Protein AF-A0A9X8QP12-F1 (afdb_monomer)

pLDDT: mean 82.07, std 16.07, range [39.66, 98.25]

Organism: NCBI:txid156453

Sequence (135 aa):
MPPSGLVLEVIDTDGPEARAALLEWLRSRHLPRLLAGSPSALVTVFRPTPLPGDRMPYVKQVEGVDTRLTLLWFLEADPRRAWMGVPPVRAKPRTGEHFTDLAAEVAAAGLGRVELVAPFIPTIPGTDRYLAELR

Structure (mmCIF, N/CA/C/O backbone):
data_AF-A0A9X8QP12-F1
#
_entry.id   AF-A0A9X8QP12-F1
#
loop_
_atom_site.group_PDB
_atom_site.id
_atom_site.type_symbol
_atom_site.label_atom_id
_atom_site.label_alt_id
_atom_site.label_comp_id
_atom_site.label_asym_id
_atom_site.label_entity_id
_atom_site.label_seq_id
_atom_site.pdbx_PDB_ins_code
_atom_site.Cartn_x
_atom_site.Cartn_y
_atom_site.Cartn_z
_atom_site.occupancy
_atom_site.B_iso_or_equiv
_atom_site.auth_seq_id
_atom_site.auth_comp_id
_atom_site.auth_asym_id
_atom_site.auth_atom_id
_atom_site.pdbx_PDB_model_num
ATOM 1 N N . MET A 1 1 ? 18.925 -8.19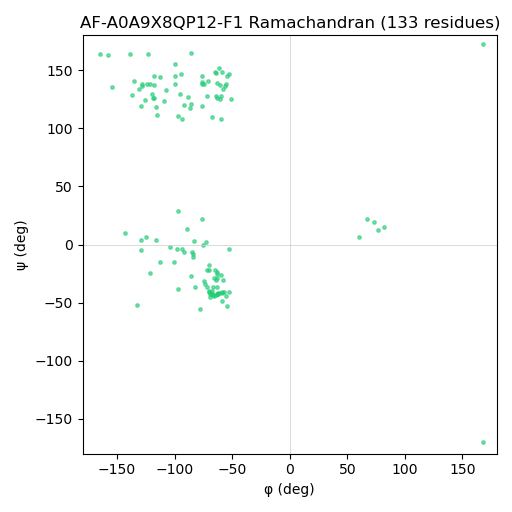1 -8.688 1.00 56.91 1 MET A N 1
ATOM 2 C CA . MET A 1 1 ? 18.637 -7.195 -9.745 1.00 56.91 1 MET A CA 1
ATOM 3 C C . MET A 1 1 ? 17.700 -6.149 -9.156 1.00 56.91 1 MET A C 1
ATOM 5 O O . MET A 1 1 ? 16.920 -6.532 -8.290 1.00 56.91 1 MET A O 1
ATOM 9 N N . PRO A 1 2 ? 17.789 -4.864 -9.539 1.00 69.56 2 PRO A N 1
ATOM 10 C CA . PRO A 1 2 ? 16.810 -3.869 -9.106 1.00 69.56 2 PRO A CA 1
ATOM 11 C C . PRO A 1 2 ? 15.399 -4.237 -9.612 1.00 69.56 2 PRO A C 1
ATOM 13 O O . PRO A 1 2 ? 15.296 -4.892 -10.654 1.00 69.56 2 PRO A O 1
ATOM 16 N N . PRO A 1 3 ? 14.328 -3.835 -8.906 1.00 73.19 3 PRO A N 1
ATOM 17 C CA . PRO A 1 3 ? 12.954 -4.002 -9.378 1.00 73.19 3 PRO A CA 1
ATOM 18 C C . PRO A 1 3 ? 12.762 -3.363 -10.759 1.00 73.19 3 PRO A C 1
ATOM 20 O O . PRO A 1 3 ? 13.255 -2.263 -11.011 1.00 73.19 3 PRO A O 1
ATOM 23 N N . SER A 1 4 ? 12.034 -4.042 -11.646 1.00 84.25 4 SER A N 1
ATOM 24 C CA . SER A 1 4 ? 11.743 -3.562 -13.008 1.00 84.25 4 SER A CA 1
ATOM 25 C C . SER A 1 4 ? 10.544 -2.608 -13.061 1.00 84.25 4 SER A C 1
ATOM 27 O O . SER A 1 4 ? 10.280 -2.001 -14.099 1.00 84.25 4 SER A O 1
ATOM 29 N N . GLY A 1 5 ? 9.823 -2.462 -11.948 1.00 88.38 5 GLY A N 1
ATOM 30 C CA . GLY A 1 5 ? 8.649 -1.611 -11.828 1.00 88.38 5 GLY A CA 1
ATOM 31 C C . GLY A 1 5 ? 8.252 -1.361 -10.380 1.00 88.38 5 GLY A C 1
ATOM 32 O O . GLY A 1 5 ? 8.677 -2.080 -9.472 1.00 88.38 5 GLY A O 1
ATOM 33 N N . LEU A 1 6 ? 7.410 -0.350 -10.181 1.00 91.25 6 LEU A N 1
ATOM 34 C CA . LEU A 1 6 ? 6.784 -0.042 -8.901 1.00 91.25 6 LEU A CA 1
ATOM 35 C C . LEU A 1 6 ? 5.298 0.262 -9.126 1.00 91.25 6 LEU A C 1
ATOM 37 O O . LEU A 1 6 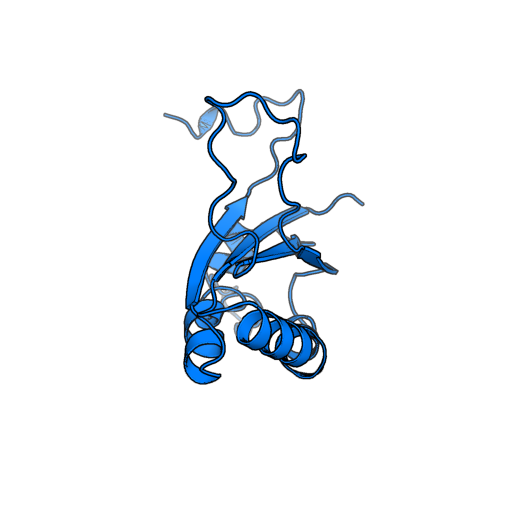? 4.949 0.938 -10.092 1.00 91.25 6 LEU A O 1
ATOM 41 N N . VAL A 1 7 ? 4.434 -0.197 -8.225 1.00 92.25 7 VAL A N 1
ATOM 42 C CA . VAL A 1 7 ? 3.055 0.294 -8.100 1.00 92.25 7 VAL A CA 1
ATOM 43 C C . VAL A 1 7 ? 2.868 0.873 -6.704 1.00 92.25 7 VAL A C 1
ATOM 45 O O . VAL A 1 7 ? 3.220 0.242 -5.708 1.00 92.25 7 VAL A O 1
ATOM 48 N N . LEU A 1 8 ? 2.342 2.094 -6.648 1.00 94.50 8 LEU A N 1
ATOM 49 C CA . LEU A 1 8 ? 1.936 2.768 -5.423 1.00 94.50 8 LEU A CA 1
ATOM 50 C C . LEU A 1 8 ? 0.445 2.537 -5.215 1.00 94.50 8 LEU A C 1
ATOM 52 O O . LEU A 1 8 ? -0.346 2.823 -6.110 1.00 94.50 8 LEU A O 1
ATOM 56 N N . GLU A 1 9 ? 0.069 2.095 -4.025 1.00 95.69 9 GLU A N 1
ATOM 57 C CA . GLU A 1 9 ? -1.318 2.029 -3.583 1.00 95.69 9 GLU A CA 1
ATOM 58 C C . GLU A 1 9 ? -1.480 2.812 -2.277 1.00 95.69 9 GLU A C 1
ATOM 60 O O . GLU A 1 9 ? -0.634 2.752 -1.382 1.00 95.69 9 GLU A O 1
ATOM 65 N N . VAL A 1 10 ? -2.564 3.575 -2.170 1.00 96.75 10 VAL A N 1
ATOM 66 C CA . VAL A 1 10 ? -2.921 4.328 -0.967 1.00 96.75 10 VAL A CA 1
ATOM 67 C C . VAL A 1 10 ? -4.333 3.944 -0.569 1.00 96.75 10 VAL A C 1
ATOM 69 O O . VAL A 1 10 ? -5.258 4.090 -1.366 1.00 96.75 10 VAL A O 1
ATOM 72 N N . ILE A 1 11 ? -4.490 3.483 0.669 1.00 97.62 11 ILE A N 1
ATOM 73 C CA . ILE A 1 11 ? -5.781 3.116 1.248 1.00 97.62 11 ILE A CA 1
ATOM 74 C C . ILE A 1 11 ? -6.047 4.028 2.440 1.00 97.62 11 ILE A C 1
ATOM 76 O O . ILE A 1 11 ? -5.203 4.126 3.333 1.00 97.62 11 ILE A O 1
ATOM 80 N N . ASP A 1 12 ? -7.200 4.686 2.450 1.00 97.19 12 ASP A N 1
ATOM 81 C CA . ASP A 1 12 ? -7.707 5.461 3.580 1.00 97.19 12 ASP A CA 1
ATOM 82 C C . ASP A 1 12 ? -8.749 4.657 4.363 1.00 97.19 12 ASP A C 1
ATOM 84 O O . ASP A 1 12 ? -9.383 3.737 3.838 1.00 97.19 12 ASP A O 1
ATOM 88 N N . THR A 1 13 ? -8.918 4.992 5.635 1.00 97.31 13 THR A N 1
ATOM 89 C CA . THR A 1 13 ? -9.860 4.320 6.539 1.00 97.31 13 THR A CA 1
ATOM 90 C C . THR A 1 13 ? -10.576 5.340 7.415 1.00 97.31 13 THR A C 1
ATOM 92 O O . THR A 1 13 ? -10.118 6.468 7.564 1.00 97.31 13 THR A O 1
ATOM 95 N N . ASP A 1 14 ? -11.681 4.949 8.047 1.00 93.94 14 ASP A N 1
ATOM 96 C CA . ASP A 1 14 ? -12.476 5.872 8.872 1.00 93.94 14 ASP A CA 1
ATOM 97 C C . ASP A 1 14 ? -11.840 6.190 10.242 1.00 93.94 14 ASP A C 1
ATOM 99 O O . ASP A 1 14 ? -12.405 6.945 11.034 1.00 93.94 14 ASP A O 1
ATOM 103 N N . GLY A 1 15 ? -10.669 5.622 10.555 1.00 94.44 15 GLY A N 1
ATOM 104 C CA . GLY A 1 15 ? -9.997 5.845 11.833 1.00 94.44 15 GLY A CA 1
ATOM 105 C C . GLY A 1 15 ? -8.827 4.895 12.111 1.00 94.44 15 GLY A C 1
ATOM 106 O O . GLY A 1 15 ? -8.610 3.922 11.381 1.00 94.44 15 GLY A O 1
ATOM 107 N N . PRO A 1 16 ? -8.066 5.137 13.193 1.00 94.12 16 PRO A N 1
ATOM 108 C CA . PRO A 1 16 ? -6.881 4.351 13.528 1.00 94.12 16 PRO A CA 1
ATOM 109 C C . PRO A 1 16 ? -7.181 2.882 13.858 1.00 94.12 16 PRO A C 1
ATOM 111 O O . PRO A 1 16 ? -6.338 2.023 13.576 1.00 94.12 16 PRO A O 1
ATOM 114 N N . GLU A 1 17 ? -8.358 2.573 14.408 1.00 95.62 17 GLU A N 1
ATOM 115 C CA . GLU A 1 17 ? -8.823 1.207 14.672 1.00 95.62 17 GLU A CA 1
ATOM 116 C C . GLU A 1 17 ? -9.124 0.464 13.366 1.00 95.62 17 GLU A C 1
ATOM 118 O O . GLU A 1 17 ? -8.670 -0.667 13.176 1.00 95.62 17 GLU A O 1
ATOM 123 N N . ALA A 1 18 ? -9.825 1.118 12.432 1.00 96.12 18 ALA A N 1
ATOM 124 C CA . ALA A 1 18 ? -10.110 0.570 11.108 1.00 96.12 18 ALA A CA 1
ATOM 125 C C . ALA A 1 18 ? -8.813 0.329 10.320 1.00 96.12 18 ALA A C 1
ATOM 127 O O . ALA A 1 18 ? -8.620 -0.750 9.765 1.00 96.12 18 ALA A O 1
ATOM 128 N N . ARG A 1 19 ? -7.859 1.269 10.372 1.00 96.56 19 ARG A N 1
ATOM 129 C CA . ARG A 1 19 ? -6.511 1.103 9.807 1.00 96.56 19 ARG A CA 1
ATOM 130 C C . ARG A 1 19 ? -5.775 -0.108 10.388 1.00 96.56 19 ARG A C 1
ATOM 132 O O . ARG A 1 19 ? -5.080 -0.813 9.657 1.00 96.56 19 ARG A O 1
ATOM 139 N N . ALA A 1 20 ? -5.888 -0.352 11.695 1.00 96.75 20 ALA A N 1
ATOM 140 C CA . ALA A 1 20 ? -5.266 -1.513 12.333 1.00 96.75 20 ALA A CA 1
ATOM 141 C C . ALA A 1 20 ? -5.909 -2.830 11.866 1.00 96.75 20 ALA A C 1
ATOM 143 O O . ALA A 1 20 ? -5.191 -3.777 11.540 1.00 96.75 20 ALA A O 1
ATOM 144 N N . ALA A 1 21 ? -7.241 -2.871 11.762 1.00 97.56 21 ALA A N 1
ATOM 145 C CA . ALA A 1 21 ? -7.968 -4.015 11.215 1.00 97.56 21 ALA A CA 1
ATOM 146 C C . ALA A 1 21 ? -7.617 -4.268 9.737 1.00 97.56 21 ALA A C 1
ATOM 148 O O . ALA A 1 21 ? -7.366 -5.411 9.350 1.00 97.56 21 ALA A O 1
ATOM 149 N N . LEU A 1 22 ? -7.518 -3.204 8.933 1.00 98.06 22 LEU A N 1
ATOM 150 C CA . LEU A 1 22 ? -7.065 -3.263 7.546 1.00 98.06 22 LEU A CA 1
ATOM 151 C C . LEU A 1 22 ? -5.653 -3.851 7.452 1.00 98.06 22 LEU A C 1
ATOM 153 O O . LEU A 1 22 ? -5.438 -4.769 6.667 1.00 98.06 22 LEU A O 1
ATOM 157 N N . LEU A 1 23 ? -4.700 -3.378 8.263 1.00 97.81 23 LEU A N 1
ATOM 158 C CA . LEU A 1 23 ? -3.328 -3.896 8.257 1.00 97.81 23 LEU A CA 1
ATOM 159 C C . LEU A 1 23 ? -3.277 -5.396 8.574 1.00 97.81 23 LEU A C 1
ATOM 161 O O . LEU A 1 23 ? -2.537 -6.140 7.925 1.00 97.81 23 LEU A O 1
ATOM 165 N N . GLU A 1 24 ? -4.064 -5.854 9.546 1.00 98.25 24 GLU A N 1
ATOM 166 C CA . GLU A 1 24 ? -4.103 -7.274 9.889 1.00 98.25 24 GLU A CA 1
ATOM 167 C C . GLU A 1 24 ? -4.740 -8.112 8.776 1.00 98.25 24 GLU A C 1
ATOM 169 O O . GLU A 1 24 ? -4.208 -9.165 8.417 1.00 98.25 24 GLU A O 1
ATOM 174 N N . TRP A 1 25 ? -5.827 -7.639 8.165 1.00 98.12 25 TRP A N 1
ATOM 175 C CA . TRP A 1 25 ? -6.445 -8.302 7.015 1.00 98.12 25 TRP A CA 1
ATOM 176 C C . TRP A 1 25 ? -5.509 -8.355 5.798 1.00 98.12 25 TRP A C 1
ATOM 178 O O . TRP A 1 25 ? -5.379 -9.407 5.158 1.00 98.12 25 TRP A O 1
ATOM 188 N N . LEU A 1 26 ? -4.803 -7.251 5.518 1.00 97.75 26 LEU A N 1
ATOM 189 C CA . LEU A 1 26 ? -3.778 -7.168 4.480 1.00 97.75 26 LEU A CA 1
ATOM 190 C C . LEU A 1 26 ? -2.724 -8.257 4.695 1.00 97.75 26 LEU A C 1
ATOM 192 O O . LEU A 1 26 ? -2.470 -9.064 3.802 1.00 97.75 26 LEU A O 1
ATOM 196 N N . ARG A 1 27 ? -2.155 -8.324 5.901 1.00 97.25 27 ARG A N 1
ATOM 197 C CA . ARG A 1 27 ?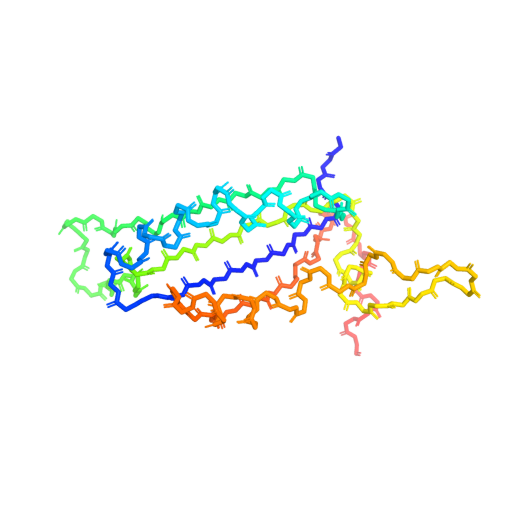 -1.061 -9.239 6.241 1.00 97.25 27 ARG A CA 1
ATOM 198 C C . ARG A 1 27 ? -1.480 -10.710 6.287 1.00 97.25 27 ARG A C 1
ATOM 200 O O . ARG A 1 27 ? -0.730 -11.562 5.821 1.00 97.25 27 ARG A O 1
ATOM 207 N N . SER A 1 28 ? -2.639 -11.015 6.866 1.00 97.19 28 SER A N 1
ATOM 208 C CA . SER A 1 28 ? -3.066 -12.395 7.141 1.00 97.19 28 SER A CA 1
ATOM 209 C C . SER A 1 28 ? -3.775 -13.070 5.967 1.00 97.19 28 SER A C 1
ATOM 211 O O . SER A 1 28 ? -3.739 -14.296 5.861 1.00 97.19 28 SER A O 1
ATOM 213 N N . ARG A 1 29 ? -4.422 -12.297 5.083 1.00 94.44 29 ARG A N 1
ATOM 214 C CA . ARG A 1 29 ? -5.316 -12.849 4.054 1.00 94.44 29 ARG A CA 1
ATOM 215 C C . ARG A 1 29 ? -5.069 -12.289 2.663 1.00 94.44 29 ARG A C 1
ATOM 217 O O . ARG A 1 29 ? -4.946 -13.061 1.713 1.00 94.44 29 ARG A O 1
ATOM 224 N N . HIS A 1 30 ? -5.053 -10.969 2.522 1.00 93.75 30 HIS A N 1
ATOM 225 C CA . HIS A 1 30 ? -5.120 -10.342 1.205 1.00 93.75 30 HIS A CA 1
ATOM 226 C C . HIS A 1 30 ? -3.773 -10.378 0.470 1.00 93.75 30 HIS A C 1
ATOM 228 O O . HIS A 1 30 ? -3.694 -10.960 -0.613 1.00 93.75 30 HIS A O 1
ATOM 234 N N . LEU A 1 31 ? -2.702 -9.859 1.080 1.00 94.75 31 LEU A N 1
ATOM 235 C CA . LEU A 1 31 ? -1.379 -9.779 0.453 1.00 94.75 31 LEU A CA 1
ATOM 236 C C . LEU A 1 31 ? -0.765 -11.155 0.153 1.00 94.75 31 LEU A C 1
ATOM 238 O O . LEU A 1 31 ? -0.276 -11.322 -0.961 1.00 94.75 31 LEU A O 1
ATOM 242 N N . PRO A 1 32 ? -0.814 -12.174 1.039 1.00 93.88 32 PRO A N 1
ATOM 243 C CA . PRO A 1 32 ? -0.268 -13.492 0.705 1.00 93.88 32 PRO A CA 1
ATOM 244 C C . PRO A 1 32 ? -0.920 -14.118 -0.534 1.00 93.88 32 PRO A C 1
ATOM 246 O O . PRO A 1 32 ? -0.229 -14.684 -1.380 1.00 93.88 32 PRO A O 1
ATOM 249 N N . ARG A 1 33 ? -2.247 -13.978 -0.669 1.00 90.69 33 ARG A N 1
ATOM 250 C CA . ARG A 1 33 ? -2.991 -14.463 -1.839 1.00 90.69 33 ARG A CA 1
ATOM 251 C C . ARG A 1 33 ? -2.606 -13.695 -3.101 1.00 90.69 33 ARG A C 1
ATOM 253 O O . ARG A 1 33 ? -2.448 -14.322 -4.142 1.00 90.69 33 ARG A O 1
ATOM 260 N N . LEU A 1 34 ? -2.476 -12.371 -3.013 1.00 88.62 34 LEU A N 1
ATOM 261 C CA . LEU A 1 34 ? -2.138 -11.538 -4.166 1.00 88.62 34 LEU A CA 1
ATOM 262 C C . LE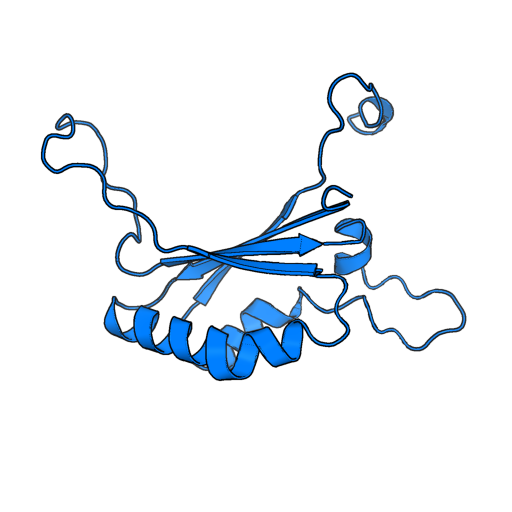U A 1 34 ? -0.691 -11.701 -4.612 1.00 88.62 34 LEU A C 1
ATOM 264 O O . LEU A 1 34 ? -0.444 -11.692 -5.807 1.00 88.62 34 LEU A O 1
ATOM 268 N N . LEU A 1 35 ? 0.257 -11.877 -3.690 1.00 89.94 35 LEU A N 1
ATOM 269 C CA . LEU A 1 35 ? 1.662 -12.088 -4.036 1.00 89.94 35 LEU A CA 1
ATOM 270 C C . LEU A 1 35 ? 1.875 -13.423 -4.757 1.00 89.94 35 LEU A C 1
ATOM 272 O O . LEU A 1 35 ? 2.690 -13.501 -5.679 1.00 89.94 35 LEU A O 1
ATOM 276 N N . ALA A 1 36 ? 1.133 -14.464 -4.370 1.00 87.31 36 ALA A N 1
ATOM 277 C CA . ALA A 1 36 ? 1.263 -15.799 -4.935 1.00 87.31 36 ALA A CA 1
ATOM 278 C C . ALA A 1 36 ? 0.993 -15.815 -6.453 1.00 87.31 36 ALA A C 1
ATOM 280 O O . ALA A 1 36 ? -0.143 -15.717 -6.912 1.00 87.31 36 ALA A O 1
ATOM 281 N N . GLY A 1 37 ? 2.057 -15.994 -7.240 1.00 80.75 37 GLY A N 1
ATOM 282 C CA . GLY A 1 37 ? 1.979 -16.057 -8.703 1.00 80.75 37 GLY A CA 1
ATOM 283 C C . GLY A 1 37 ? 1.808 -14.702 -9.396 1.00 80.75 37 GLY A C 1
ATOM 284 O O . GLY A 1 37 ? 1.510 -14.686 -10.589 1.00 80.75 37 GLY A O 1
ATOM 285 N N . SER A 1 38 ? 1.992 -13.593 -8.676 1.00 85.25 38 SER A N 1
ATOM 286 C CA . SER A 1 38 ? 2.000 -12.242 -9.248 1.00 85.25 38 SER A CA 1
ATOM 287 C C . SER A 1 38 ? 3.379 -11.841 -9.782 1.00 85.25 38 SER A C 1
ATOM 289 O O . SER A 1 38 ? 4.381 -12.457 -9.420 1.00 85.25 38 SER A O 1
ATOM 291 N N . PRO A 1 39 ? 3.466 -10.776 -10.602 1.00 86.88 39 PRO A N 1
ATOM 292 C CA . PRO A 1 39 ? 4.744 -10.177 -10.990 1.00 86.88 39 PRO A CA 1
ATOM 293 C C . PRO A 1 39 ? 5.426 -9.380 -9.860 1.00 86.88 39 PRO A C 1
ATOM 295 O O . PRO A 1 39 ? 6.459 -8.758 -10.110 1.00 86.88 39 PRO A O 1
ATOM 298 N N . SER A 1 40 ? 4.855 -9.341 -8.651 1.00 90.25 40 SER A N 1
ATOM 299 C CA . SER A 1 40 ? 5.406 -8.619 -7.502 1.00 90.25 40 SER A CA 1
ATOM 300 C C . SER A 1 40 ? 6.414 -9.488 -6.750 1.00 90.25 40 SER A C 1
ATOM 302 O O . SER A 1 40 ? 6.052 -10.534 -6.217 1.00 90.25 40 SER A O 1
ATOM 304 N N . ALA A 1 41 ? 7.661 -9.026 -6.638 1.00 91.31 41 ALA A N 1
ATOM 305 C CA . ALA A 1 41 ? 8.673 -9.669 -5.795 1.00 91.31 41 ALA A CA 1
ATOM 306 C C . ALA A 1 41 ? 8.360 -9.489 -4.305 1.00 91.31 41 ALA A C 1
ATOM 308 O O . ALA A 1 41 ? 8.560 -10.397 -3.500 1.00 91.31 41 ALA A O 1
ATOM 309 N N . LEU A 1 42 ? 7.899 -8.293 -3.932 1.00 93.44 42 LEU A N 1
ATOM 310 C CA . LEU A 1 42 ? 7.512 -7.962 -2.567 1.00 93.44 42 LEU A CA 1
ATOM 311 C C . LEU A 1 42 ? 6.558 -6.770 -2.539 1.00 93.44 42 LEU A C 1
ATOM 313 O O . LEU A 1 42 ? 6.478 -5.983 -3.485 1.00 93.44 42 LEU A O 1
ATOM 317 N N . VAL A 1 43 ? 5.891 -6.616 -1.400 1.00 96.25 43 VAL A N 1
ATOM 318 C CA . VAL A 1 43 ? 5.104 -5.435 -1.050 1.00 96.25 43 VAL A CA 1
ATOM 319 C C . VAL A 1 43 ? 5.540 -4.936 0.322 1.00 96.25 43 VAL A C 1
ATOM 321 O O . VAL A 1 43 ? 5.736 -5.731 1.244 1.00 96.25 43 VAL A O 1
ATOM 324 N N . THR A 1 44 ? 5.709 -3.627 0.468 1.00 97.06 44 THR A N 1
ATOM 325 C CA . THR A 1 44 ? 5.933 -2.989 1.771 1.00 97.06 44 THR A CA 1
ATOM 326 C C . THR A 1 44 ? 4.746 -2.116 2.133 1.00 97.06 44 THR A C 1
ATOM 328 O O . THR A 1 44 ? 4.137 -1.501 1.264 1.00 97.06 44 THR A O 1
ATOM 331 N N . VAL A 1 45 ? 4.407 -2.080 3.422 1.00 97.44 45 VAL A N 1
ATOM 332 C CA . VAL A 1 45 ? 3.276 -1.311 3.951 1.00 97.44 45 VAL A CA 1
ATOM 333 C C . VAL A 1 45 ? 3.809 -0.279 4.936 1.00 97.44 45 VAL A C 1
ATOM 335 O O . VAL A 1 45 ? 4.508 -0.627 5.889 1.00 97.44 45 VAL A O 1
ATOM 338 N N . PHE A 1 46 ? 3.464 0.984 4.721 1.00 95.50 46 PHE A N 1
ATOM 339 C CA . PHE A 1 46 ? 3.890 2.110 5.542 1.00 95.50 46 PHE A CA 1
ATOM 340 C C . PHE A 1 46 ? 2.698 2.799 6.192 1.00 95.50 46 PHE A C 1
ATOM 342 O O . PHE A 1 46 ? 1.632 2.944 5.594 1.00 95.50 46 PHE A O 1
ATOM 349 N N . ARG A 1 47 ? 2.923 3.275 7.418 1.00 92.88 47 ARG A N 1
ATOM 350 C CA . ARG A 1 47 ? 2.065 4.257 8.082 1.00 92.88 47 ARG A CA 1
ATOM 351 C C . ARG A 1 47 ? 2.715 5.631 7.926 1.00 92.88 47 ARG A C 1
ATOM 353 O O . ARG A 1 47 ? 3.935 5.707 8.095 1.00 92.88 47 ARG A O 1
ATOM 360 N N . PRO A 1 48 ? 1.956 6.698 7.632 1.00 87.38 48 PRO A N 1
ATOM 361 C CA . PRO A 1 48 ? 2.526 8.033 7.613 1.00 87.38 48 PRO A CA 1
ATOM 362 C C . PRO A 1 48 ? 3.076 8.393 8.996 1.00 87.38 48 PRO A C 1
ATOM 364 O O . PRO A 1 48 ? 2.449 8.127 10.022 1.00 87.38 48 PRO A O 1
ATOM 367 N N . THR A 1 49 ? 4.251 9.011 9.022 1.00 84.06 49 THR A N 1
ATOM 368 C CA . THR A 1 49 ? 4.839 9.530 10.259 1.00 84.06 49 THR A CA 1
ATOM 369 C C . THR A 1 49 ? 4.331 10.957 10.479 1.00 84.06 49 THR A C 1
ATOM 371 O O . THR A 1 49 ? 4.457 11.776 9.563 1.00 84.06 49 THR A O 1
ATOM 374 N N . PRO A 1 50 ? 3.764 11.291 11.654 1.00 83.12 50 PRO A N 1
ATOM 375 C CA . PRO A 1 50 ? 3.398 12.668 11.964 1.00 83.12 50 PRO A CA 1
ATOM 376 C C . PRO A 1 50 ? 4.624 13.580 11.900 1.00 83.12 50 PRO A C 1
ATOM 378 O O . PRO A 1 50 ? 5.741 13.177 12.229 1.00 83.12 50 PRO A O 1
ATOM 381 N N . LEU A 1 51 ? 4.403 14.836 11.515 1.00 80.81 51 LEU A N 1
ATOM 382 C CA . LEU A 1 51 ? 5.443 15.850 11.642 1.00 80.81 51 LEU A CA 1
ATOM 383 C C . LEU A 1 51 ? 5.763 16.099 13.127 1.00 80.81 51 LEU A C 1
ATOM 385 O O . LEU A 1 51 ? 4.855 16.003 13.959 1.00 80.81 51 LEU A O 1
ATOM 389 N N . PRO A 1 52 ? 7.017 16.455 13.459 1.00 83.00 52 PRO A N 1
ATOM 390 C CA . PRO A 1 52 ? 7.418 16.791 14.822 1.00 83.00 52 PRO A CA 1
ATOM 391 C C . PRO A 1 52 ? 6.528 17.866 15.461 1.00 83.00 52 PRO A C 1
ATOM 393 O O . PRO A 1 52 ? 6.032 18.766 14.779 1.00 83.00 52 PRO A O 1
ATOM 396 N N . GLY A 1 53 ? 6.322 17.783 16.778 1.00 76.12 53 GLY A N 1
ATOM 397 C CA . GLY A 1 53 ? 5.473 18.728 17.517 1.00 76.12 53 GLY A CA 1
ATOM 398 C C . GLY A 1 53 ? 6.009 20.165 17.537 1.00 76.12 53 GLY A C 1
ATOM 399 O O . GLY A 1 53 ? 5.235 21.103 17.692 1.00 76.12 53 GLY A O 1
ATOM 400 N N . ASP A 1 54 ? 7.311 20.340 17.319 1.00 83.62 54 ASP A N 1
ATOM 401 C CA . ASP A 1 54 ? 8.023 21.615 17.181 1.00 83.62 54 ASP A CA 1
ATOM 402 C C . ASP A 1 54 ? 8.067 22.133 15.731 1.00 83.62 54 ASP A C 1
ATOM 404 O O . ASP A 1 54 ? 8.814 23.061 15.410 1.00 83.62 54 ASP A O 1
ATOM 408 N N . ARG A 1 55 ? 7.253 21.559 14.834 1.00 80.56 55 ARG A N 1
ATOM 409 C CA . ARG A 1 55 ? 7.113 22.045 13.457 1.00 80.56 55 ARG A CA 1
ATOM 410 C C . ARG A 1 55 ? 6.738 23.525 13.423 1.00 80.56 55 ARG A C 1
ATOM 412 O O . ARG A 1 55 ? 5.950 24.018 14.229 1.00 80.56 55 ARG A O 1
ATOM 419 N N . MET A 1 56 ? 7.256 24.221 12.414 1.00 79.94 56 MET A N 1
ATOM 420 C CA . MET A 1 56 ? 6.915 25.622 12.187 1.00 79.94 56 MET A CA 1
ATOM 421 C C . MET A 1 56 ? 5.386 25.797 12.029 1.00 79.94 56 MET A C 1
ATOM 423 O O . MET A 1 56 ? 4.770 25.014 11.302 1.00 79.94 56 MET A O 1
ATOM 427 N N . PRO A 1 57 ? 4.759 26.822 12.646 1.00 73.25 57 PRO A N 1
ATOM 428 C CA . PRO A 1 57 ? 3.294 26.936 12.752 1.00 73.25 57 PRO A CA 1
ATOM 429 C C . PRO A 1 57 ? 2.537 26.982 11.420 1.00 73.25 57 PRO A C 1
ATOM 431 O O . PRO A 1 57 ? 1.366 26.622 11.355 1.00 73.25 57 PRO A O 1
ATOM 434 N N . TYR A 1 58 ? 3.195 27.438 10.353 1.00 79.94 58 TYR A N 1
ATOM 435 C CA . TYR A 1 58 ? 2.610 27.533 9.014 1.00 79.94 58 TYR A CA 1
ATOM 436 C C . TYR A 1 58 ? 2.683 26.218 8.224 1.00 79.94 58 TYR A C 1
ATOM 438 O O . TYR A 1 58 ? 2.074 26.098 7.159 1.00 79.94 58 TYR A O 1
ATOM 446 N N . VAL A 1 59 ? 3.432 25.228 8.711 1.00 80.31 59 VAL A N 1
ATOM 447 C CA . VAL A 1 59 ? 3.489 23.906 8.091 1.00 80.31 59 VAL A CA 1
ATOM 448 C C . VAL A 1 59 ? 2.151 23.230 8.364 1.00 80.31 59 VAL A C 1
ATOM 450 O O . VAL A 1 59 ? 1.703 23.169 9.507 1.00 80.31 59 VAL A O 1
ATOM 453 N N . LYS A 1 60 ? 1.475 22.728 7.331 1.00 75.38 60 LYS A N 1
ATOM 454 C CA . LYS A 1 60 ? 0.247 21.942 7.516 1.00 75.38 60 LYS A CA 1
ATOM 455 C C . LYS A 1 60 ? 0.600 20.539 7.995 1.00 75.38 60 LYS A C 1
ATOM 457 O O . LYS A 1 60 ? 1.637 19.995 7.622 1.00 75.38 60 LYS A O 1
ATOM 462 N N . GLN A 1 61 ? -0.248 19.971 8.850 1.00 73.19 61 GLN A N 1
ATOM 463 C CA . GLN A 1 61 ? -0.098 18.569 9.229 1.00 73.19 61 GLN A CA 1
ATOM 464 C C . GLN A 1 61 ? -0.308 17.713 7.977 1.00 73.19 61 GLN A C 1
ATOM 466 O O . GLN A 1 61 ? -1.090 18.084 7.101 1.00 73.19 61 GLN A O 1
ATOM 471 N N . VAL A 1 62 ? 0.389 16.583 7.897 1.00 77.88 62 VAL A N 1
ATOM 472 C CA . VAL A 1 62 ? 0.131 15.593 6.851 1.00 77.88 62 VAL A CA 1
ATOM 473 C C . VAL A 1 62 ? -1.284 15.050 7.055 1.00 77.88 62 VAL A C 1
ATOM 475 O O . VAL A 1 62 ? -1.653 14.651 8.159 1.00 77.88 62 VAL A O 1
ATOM 478 N N . GLU A 1 63 ? -2.093 15.085 6.003 1.00 79.69 63 GLU A N 1
ATOM 479 C CA . GLU A 1 63 ? -3.449 14.545 6.025 1.00 79.69 63 GLU A CA 1
ATOM 480 C C . GLU A 1 63 ? -3.415 13.012 6.080 1.00 79.69 63 GLU A C 1
ATOM 482 O O . GLU A 1 63 ? -2.591 12.370 5.424 1.00 79.69 63 GLU A O 1
ATOM 487 N N . GLY A 1 64 ? -4.321 12.424 6.861 1.00 82.06 64 GLY A N 1
ATOM 488 C CA . GLY A 1 64 ? -4.485 10.975 6.943 1.00 82.06 64 GLY A CA 1
ATOM 489 C C . GLY A 1 64 ? -3.381 10.240 7.708 1.00 82.06 64 GLY A C 1
ATOM 490 O O . GLY A 1 64 ? -3.232 9.033 7.542 1.00 82.06 64 GLY A O 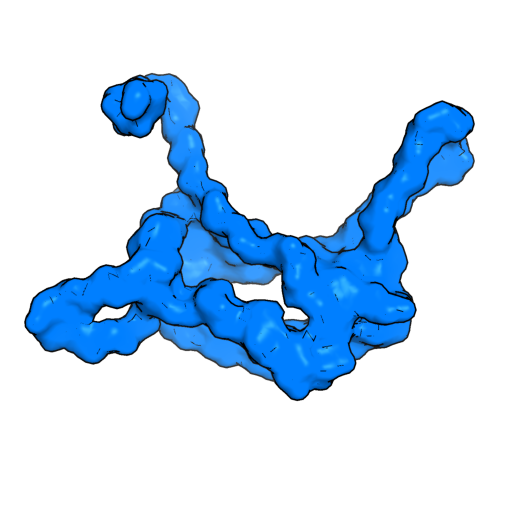1
ATOM 491 N N . VAL A 1 65 ? -2.608 10.929 8.560 1.00 85.25 65 VAL A N 1
ATOM 492 C CA . VAL A 1 65 ? -1.566 10.294 9.397 1.00 85.25 65 VAL A CA 1
ATOM 493 C C . VAL A 1 65 ? -2.112 9.118 10.204 1.00 85.25 65 VAL A C 1
ATOM 495 O O . VAL A 1 65 ? -1.477 8.064 10.285 1.00 85.25 65 VAL A O 1
ATOM 498 N N . ASP A 1 66 ? -3.320 9.268 10.744 1.00 87.31 66 ASP A N 1
ATOM 499 C CA . ASP A 1 66 ? -3.933 8.236 11.571 1.00 87.31 66 ASP A CA 1
ATOM 500 C C . ASP A 1 66 ? -4.815 7.244 10.809 1.00 87.31 66 ASP A C 1
ATOM 502 O O . ASP A 1 66 ? -5.203 6.222 11.370 1.00 87.31 66 ASP A O 1
ATOM 506 N N . THR A 1 67 ? -5.056 7.475 9.520 1.00 94.31 67 THR A N 1
ATOM 507 C CA . THR A 1 67 ? -6.063 6.732 8.751 1.00 94.31 67 THR A CA 1
ATOM 508 C C . THR A 1 67 ? -5.502 6.006 7.534 1.00 94.31 67 THR A C 1
ATOM 510 O O . THR A 1 67 ? -6.057 4.983 7.134 1.00 94.31 67 THR A O 1
ATOM 513 N N . ARG A 1 68 ? -4.376 6.462 6.973 1.00 95.88 68 ARG A N 1
ATOM 514 C CA . ARG A 1 68 ? -3.845 5.937 5.711 1.00 95.88 68 ARG A CA 1
ATOM 515 C C . ARG A 1 68 ? -2.802 4.845 5.894 1.00 95.88 68 ARG A C 1
ATOM 517 O O . ARG A 1 68 ? -1.982 4.874 6.816 1.00 95.88 68 ARG A O 1
ATOM 524 N N . LEU A 1 69 ? -2.799 3.915 4.945 1.00 97.44 69 LEU A N 1
ATOM 525 C CA . LEU A 1 69 ? -1.693 3.009 4.657 1.00 97.44 69 LEU A CA 1
ATOM 526 C C . LEU A 1 69 ? -1.194 3.260 3.234 1.00 97.44 69 LEU A C 1
ATOM 528 O O . LEU A 1 69 ? -1.985 3.405 2.303 1.00 97.44 69 LEU A O 1
ATOM 532 N N . THR A 1 70 ? 0.126 3.279 3.070 1.00 97.06 70 THR A N 1
ATOM 533 C CA . THR A 1 70 ? 0.778 3.336 1.758 1.00 97.06 70 THR A CA 1
ATOM 534 C C . THR A 1 70 ? 1.441 2.001 1.471 1.00 97.06 70 THR A C 1
ATOM 536 O O . THR A 1 70 ? 2.281 1.552 2.251 1.00 97.06 70 THR A O 1
ATOM 539 N N . LEU A 1 71 ? 1.086 1.384 0.350 1.00 97.50 71 LEU A N 1
ATOM 540 C CA . LEU A 1 71 ? 1.670 0.140 -0.115 1.00 97.50 71 LEU A CA 1
ATOM 541 C C . LEU A 1 71 ? 2.571 0.406 -1.323 1.00 97.50 71 LEU A C 1
ATOM 543 O O . LEU A 1 71 ? 2.188 1.111 -2.258 1.00 97.50 71 LEU A O 1
ATOM 547 N N . LEU A 1 72 ? 3.774 -0.167 -1.296 1.00 96.12 72 LEU A N 1
ATOM 548 C CA . LEU A 1 72 ? 4.720 -0.145 -2.409 1.00 96.12 72 LEU A CA 1
ATOM 549 C C . LEU A 1 72 ? 4.928 -1.564 -2.923 1.00 96.12 72 LEU A C 1
ATOM 551 O O . LEU A 1 72 ? 5.528 -2.398 -2.244 1.00 96.12 72 LEU A O 1
ATOM 555 N N . TRP A 1 73 ? 4.445 -1.821 -4.132 1.00 94.19 73 TRP A N 1
ATOM 556 C CA . TRP A 1 73 ? 4.542 -3.106 -4.810 1.00 94.19 73 TRP A CA 1
ATOM 557 C C . TRP A 1 73 ? 5.724 -3.090 -5.775 1.00 94.19 73 TRP A C 1
ATOM 559 O O . TRP A 1 73 ? 5.696 -2.400 -6.795 1.00 94.19 73 TRP A O 1
ATOM 569 N N . PHE A 1 74 ? 6.773 -3.843 -5.462 1.00 92.75 74 PHE A N 1
ATOM 570 C CA . PHE A 1 74 ? 7.976 -3.905 -6.285 1.00 92.75 74 PHE A CA 1
ATOM 571 C C . PHE A 1 74 ? 7.864 -5.052 -7.277 1.00 92.75 74 PHE A C 1
ATOM 573 O O . PHE A 1 74 ? 7.742 -6.213 -6.885 1.00 92.75 74 PHE A O 1
ATOM 580 N N . LEU A 1 75 ? 7.915 -4.724 -8.565 1.00 90.56 75 LEU A N 1
ATOM 581 C CA . LEU A 1 75 ? 7.661 -5.675 -9.637 1.00 90.56 75 LEU A CA 1
ATOM 582 C C . LEU A 1 75 ? 8.956 -6.196 -10.253 1.00 90.56 75 LEU A C 1
ATOM 584 O O . LEU A 1 75 ? 9.921 -5.456 -10.450 1.00 90.56 75 LEU A O 1
ATOM 588 N N . GLU A 1 76 ? 8.938 -7.460 -10.655 1.00 88.75 76 GLU A N 1
ATOM 589 C CA . GLU A 1 76 ? 9.972 -8.066 -11.502 1.00 88.75 76 GLU A CA 1
ATOM 590 C C . GLU A 1 76 ? 9.712 -7.821 -12.996 1.00 88.75 76 GLU A C 1
ATOM 592 O O . GLU A 1 76 ? 10.560 -8.117 -13.836 1.00 88.75 76 GLU A O 1
ATOM 597 N N . ALA A 1 77 ? 8.563 -7.227 -13.333 1.00 85.88 77 ALA A N 1
ATOM 598 C CA . ALA A 1 77 ? 8.135 -6.915 -14.691 1.00 85.88 77 ALA A CA 1
ATOM 599 C C . ALA A 1 77 ? 7.831 -5.418 -14.884 1.00 85.88 77 ALA A C 1
ATOM 601 O O . ALA A 1 77 ? 7.644 -4.671 -13.926 1.00 85.88 77 ALA A O 1
ATOM 602 N N . ASP A 1 78 ? 7.751 -4.995 -16.150 1.00 84.38 78 ASP A N 1
ATOM 603 C CA . ASP A 1 78 ? 7.300 -3.650 -16.528 1.00 84.38 78 ASP A CA 1
ATOM 604 C C . ASP A 1 78 ? 5.853 -3.425 -16.035 1.00 84.38 78 ASP A C 1
ATOM 606 O O . ASP A 1 78 ? 4.965 -4.215 -16.390 1.00 84.38 78 ASP A O 1
ATOM 610 N N . PRO A 1 79 ? 5.582 -2.359 -15.258 1.00 84.75 79 PRO A N 1
ATOM 611 C CA . PRO A 1 79 ? 4.271 -2.129 -14.658 1.00 84.75 79 PRO A CA 1
ATOM 612 C C . PRO A 1 79 ? 3.174 -1.915 -15.708 1.00 84.75 79 PRO A C 1
ATOM 614 O O . PRO A 1 79 ? 2.024 -2.262 -15.458 1.00 84.75 79 PRO A O 1
ATOM 617 N N . ARG A 1 80 ? 3.509 -1.454 -16.923 1.00 80.94 80 ARG A N 1
ATOM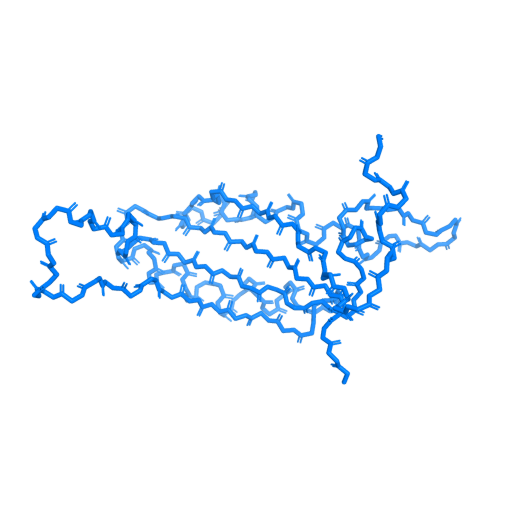 618 C CA . ARG A 1 80 ? 2.544 -1.329 -18.029 1.00 80.94 80 ARG A CA 1
ATOM 619 C C . ARG A 1 80 ? 1.989 -2.689 -18.446 1.00 80.94 80 ARG A C 1
ATOM 621 O O . ARG A 1 80 ? 0.814 -2.805 -18.777 1.00 80.94 80 ARG A O 1
ATOM 628 N N . ARG A 1 81 ? 2.817 -3.739 -18.413 1.00 77.56 81 ARG A N 1
ATOM 629 C CA . ARG A 1 81 ? 2.396 -5.112 -18.746 1.00 77.56 81 ARG A CA 1
ATOM 630 C C . ARG A 1 81 ? 1.547 -5.735 -17.645 1.00 77.56 81 ARG A C 1
ATOM 632 O O . ARG A 1 81 ? 0.638 -6.494 -17.959 1.00 77.56 81 ARG A O 1
ATOM 639 N N . ALA A 1 82 ? 1.841 -5.401 -16.390 1.00 73.75 82 ALA A N 1
ATOM 640 C CA . ALA A 1 82 ? 1.057 -5.842 -15.240 1.00 73.75 82 ALA A CA 1
ATOM 641 C C . ALA A 1 82 ? -0.332 -5.177 -15.176 1.00 73.75 82 ALA A C 1
ATOM 643 O O . ALA A 1 82 ? -1.233 -5.727 -14.552 1.00 73.75 82 ALA A O 1
ATOM 644 N N . TRP A 1 83 ? -0.499 -4.019 -15.830 1.00 71.06 83 TRP A N 1
ATOM 645 C CA . TRP A 1 83 ? -1.746 -3.248 -15.854 1.00 71.06 83 TRP A CA 1
ATOM 646 C C . TRP A 1 83 ? -2.622 -3.493 -17.088 1.00 71.06 83 TRP A C 1
ATOM 648 O O . TRP A 1 83 ? -3.842 -3.487 -16.989 1.00 71.06 83 TRP A O 1
ATOM 658 N N . MET A 1 84 ? -2.022 -3.649 -18.276 1.00 59.25 84 MET A N 1
ATOM 659 C CA . MET A 1 84 ? -2.774 -3.614 -19.541 1.00 59.25 84 MET A CA 1
ATOM 660 C C . MET A 1 84 ? -3.437 -4.938 -19.941 1.00 59.25 84 MET A C 1
ATOM 662 O O . MET A 1 84 ? -3.997 -5.013 -21.030 1.00 59.25 84 MET A O 1
ATOM 666 N N . GLY A 1 85 ? -3.373 -6.001 -19.138 1.00 51.97 85 GLY A N 1
ATOM 667 C CA . GLY A 1 85 ? -4.087 -7.239 -19.469 1.00 51.97 85 GLY A CA 1
ATOM 668 C C . GLY A 1 85 ? -3.700 -7.920 -20.790 1.00 51.97 85 GLY A C 1
ATOM 669 O O . GLY A 1 85 ? -4.363 -8.880 -21.168 1.00 51.97 85 GLY A O 1
ATOM 670 N N . VAL A 1 86 ? -2.669 -7.453 -21.515 1.00 42.97 86 VAL A N 1
ATOM 671 C CA . VAL A 1 86 ? -2.414 -7.879 -22.902 1.00 42.97 86 VAL A CA 1
ATOM 672 C C . VAL A 1 86 ? -1.995 -9.353 -22.913 1.00 42.97 86 VAL A C 1
ATOM 674 O O . VAL A 1 86 ? -0.882 -9.668 -22.476 1.00 42.97 86 VAL A O 1
ATOM 677 N N . PRO A 1 87 ? -2.839 -10.278 -23.408 1.00 42.16 87 PRO A N 1
ATOM 678 C CA . PRO A 1 87 ? -2.502 -11.690 -23.412 1.00 42.16 87 PRO A CA 1
ATOM 679 C C . PRO A 1 87 ? -1.496 -11.959 -24.537 1.00 42.16 87 PRO A C 1
ATOM 681 O O . PRO A 1 87 ? -1.698 -11.486 -25.660 1.00 42.16 87 PRO A O 1
ATOM 684 N N . PRO A 1 88 ? -0.450 -12.778 -24.335 1.00 41.25 88 PRO A N 1
ATOM 685 C CA . PRO A 1 88 ? 0.164 -13.450 -25.468 1.00 41.25 88 PRO A CA 1
ATOM 686 C C . PRO A 1 88 ? -0.873 -14.395 -26.096 1.00 41.25 88 PRO A C 1
ATOM 688 O O . PRO A 1 88 ? -1.598 -15.098 -25.393 1.00 41.25 88 PRO A O 1
ATOM 691 N N . VAL A 1 89 ? -0.899 -14.432 -27.430 1.00 48.84 89 VAL A N 1
ATOM 692 C CA . VAL A 1 89 ? -1.916 -15.028 -28.329 1.00 48.84 89 VAL A CA 1
ATOM 693 C C . VAL A 1 89 ? -2.283 -16.506 -28.049 1.00 48.84 89 VAL A C 1
ATOM 695 O O . VAL A 1 89 ? -3.177 -17.043 -28.695 1.00 48.84 89 VAL A O 1
ATOM 698 N N . ARG A 1 90 ? -1.648 -17.204 -27.094 1.00 47.50 90 ARG A N 1
ATOM 699 C CA . ARG A 1 90 ? -1.921 -18.626 -26.795 1.00 47.50 90 ARG A CA 1
ATOM 700 C C . ARG A 1 90 ? -1.860 -19.048 -25.319 1.00 47.50 90 ARG A C 1
ATOM 702 O O . ARG A 1 90 ? -1.921 -20.246 -25.059 1.00 47.50 90 ARG A O 1
ATOM 709 N N . ALA A 1 91 ? -1.771 -18.135 -24.350 1.00 46.91 91 ALA A N 1
ATOM 710 C CA . ALA A 1 91 ? -1.757 -18.516 -22.932 1.00 46.91 91 ALA A CA 1
ATOM 711 C C . ALA A 1 91 ? -2.912 -17.876 -22.156 1.00 46.91 91 ALA A C 1
ATOM 713 O O . ALA A 1 91 ? -3.221 -16.702 -22.340 1.00 46.91 91 ALA A O 1
ATOM 714 N N . LYS A 1 92 ? -3.532 -18.665 -21.269 1.00 39.66 92 LYS A N 1
ATOM 715 C CA . LYS A 1 92 ? -4.548 -18.209 -20.310 1.00 39.66 92 LYS A CA 1
ATOM 716 C C . LYS A 1 92 ? -3.992 -16.984 -19.560 1.00 39.66 92 LYS A C 1
ATOM 718 O O . LYS A 1 92 ? -2.882 -17.098 -19.029 1.00 39.66 92 LYS A O 1
ATOM 723 N N . PRO A 1 93 ? -4.689 -15.832 -19.542 1.00 41.81 93 PRO A N 1
ATOM 724 C CA . PRO A 1 93 ? -4.152 -14.625 -18.934 1.00 41.81 93 PRO A CA 1
ATOM 725 C C . PRO A 1 93 ? -3.952 -14.903 -17.447 1.00 41.81 93 PRO A C 1
ATOM 727 O O . PRO A 1 93 ? -4.847 -15.406 -16.770 1.00 41.81 93 PRO A O 1
ATOM 730 N N . ARG A 1 94 ? -2.733 -14.671 -16.964 1.00 50.34 94 ARG A N 1
ATOM 731 C CA . ARG A 1 94 ? -2.379 -14.908 -15.561 1.00 50.34 94 ARG A CA 1
ATOM 732 C C . ARG A 1 94 ? -1.699 -13.719 -14.895 1.00 50.34 94 ARG A C 1
ATOM 734 O O . ARG A 1 94 ? -1.448 -13.798 -13.709 1.00 50.34 94 ARG A O 1
ATOM 741 N N . THR A 1 95 ? -1.403 -12.656 -15.645 1.00 47.00 95 THR A N 1
ATOM 742 C CA . THR A 1 95 ? -0.529 -11.553 -15.204 1.00 47.00 95 THR A CA 1
ATOM 743 C C . THR A 1 95 ? -1.130 -10.160 -15.400 1.00 47.00 95 THR A C 1
ATOM 745 O O . THR A 1 95 ? -0.442 -9.169 -15.188 1.00 47.00 95 THR A O 1
ATOM 748 N N . GLY A 1 96 ? -2.383 -10.079 -15.853 1.00 48.69 96 GLY A N 1
ATOM 749 C CA . GLY A 1 96 ? -2.976 -8.861 -16.405 1.00 48.69 96 GLY A CA 1
ATOM 750 C C . GLY A 1 96 ? -3.895 -8.048 -15.491 1.00 48.69 96 GLY A C 1
ATOM 751 O O . GLY A 1 96 ? -4.195 -6.912 -15.830 1.00 48.69 96 GLY A O 1
ATOM 752 N N . GLU A 1 97 ? -4.348 -8.623 -14.375 1.00 62.62 97 GLU A N 1
ATOM 753 C CA . GLU A 1 97 ? -5.465 -8.092 -13.564 1.00 62.62 97 GLU A CA 1
ATOM 754 C C . GLU A 1 97 ? -5.076 -7.864 -12.090 1.00 62.62 97 GLU A C 1
ATOM 756 O O . GLU A 1 97 ? -5.907 -7.525 -11.256 1.00 62.62 97 GLU A O 1
ATOM 761 N N . HIS A 1 98 ? -3.797 -8.032 -11.729 1.00 74.12 98 HIS A N 1
ATOM 762 C CA . HIS A 1 98 ? -3.374 -8.056 -10.318 1.00 74.12 98 HIS A CA 1
ATOM 763 C C . HIS A 1 98 ? -3.622 -6.751 -9.554 1.00 74.12 98 HIS A C 1
ATOM 765 O O . HIS A 1 98 ? -3.702 -6.779 -8.330 1.00 74.12 98 HIS A O 1
ATOM 771 N N . PHE A 1 99 ? -3.710 -5.623 -10.262 1.00 82.38 99 PHE A N 1
ATOM 772 C CA . PHE A 1 99 ? -3.844 -4.297 -9.656 1.00 82.38 99 PHE A CA 1
ATOM 773 C C . PHE A 1 99 ? -5.199 -3.634 -9.930 1.00 82.38 99 PHE A C 1
ATOM 775 O O . PHE A 1 99 ? -5.541 -2.665 -9.257 1.00 82.38 99 PHE A O 1
ATOM 782 N N . THR A 1 100 ? -5.984 -4.134 -10.891 1.00 83.12 100 THR A N 1
ATOM 783 C CA . THR A 1 100 ? -7.259 -3.515 -11.293 1.00 83.12 100 THR A CA 1
ATOM 784 C C . THR A 1 100 ? -8.370 -3.741 -10.274 1.00 83.12 100 THR A C 1
ATOM 786 O O . THR A 1 100 ? -9.207 -2.861 -10.088 1.00 83.12 100 THR A O 1
ATOM 789 N N . ASP A 1 101 ? -8.339 -4.871 -9.566 1.00 87.06 101 ASP A N 1
ATOM 790 C CA . ASP A 1 101 ? -9.406 -5.259 -8.638 1.00 87.06 101 ASP A CA 1
ATOM 791 C C . ASP A 1 101 ? -9.147 -4.834 -7.185 1.00 87.06 101 ASP A C 1
ATOM 793 O O . ASP A 1 101 ? -10.025 -4.992 -6.337 1.00 87.06 101 ASP A O 1
ATOM 797 N N . LEU A 1 102 ? -7.982 -4.245 -6.878 1.00 89.56 102 LEU A N 1
ATOM 798 C CA . LEU A 1 102 ? -7.593 -3.888 -5.504 1.00 89.56 102 LEU A CA 1
ATOM 799 C C . LEU A 1 102 ? -8.628 -2.994 -4.817 1.00 89.56 102 LEU A C 1
ATOM 801 O O . LEU A 1 102 ? -9.035 -3.258 -3.686 1.00 89.56 102 LEU A O 1
ATOM 805 N N . ALA A 1 103 ? -9.128 -1.983 -5.532 1.00 90.75 103 ALA A N 1
ATOM 806 C CA . ALA A 1 103 ? -10.162 -1.093 -5.014 1.00 90.75 103 ALA A CA 1
ATOM 807 C C . ALA A 1 103 ? -11.459 -1.838 -4.669 1.00 90.75 103 ALA A C 1
ATOM 809 O O . ALA A 1 103 ? -12.052 -1.587 -3.619 1.00 90.75 103 ALA A O 1
ATOM 810 N N . ALA A 1 104 ? -11.879 -2.777 -5.519 1.00 90.81 104 ALA A N 1
ATOM 811 C CA . ALA A 1 104 ? -13.080 -3.572 -5.296 1.00 90.81 104 ALA A CA 1
ATOM 812 C C . ALA A 1 104 ? -12.899 -4.560 -4.135 1.00 90.81 104 ALA A C 1
ATOM 814 O O . ALA A 1 104 ? -13.802 -4.713 -3.315 1.00 90.81 104 ALA A O 1
ATOM 815 N N . GLU A 1 105 ? -11.734 -5.200 -4.024 1.00 92.31 105 GLU A N 1
ATOM 816 C CA . GLU A 1 105 ? -11.444 -6.151 -2.950 1.00 92.31 105 GLU A CA 1
ATOM 817 C C . GLU A 1 105 ? -11.362 -5.467 -1.574 1.00 92.31 105 GLU A C 1
ATOM 819 O O . GLU A 1 105 ? -11.895 -5.998 -0.596 1.00 92.31 105 GLU A O 1
ATOM 824 N N . VAL A 1 106 ? -10.756 -4.276 -1.491 1.00 94.50 106 VAL A N 1
ATOM 825 C CA . VAL A 1 106 ? -10.726 -3.461 -0.263 1.00 94.50 106 VAL A CA 1
ATOM 826 C C . VAL A 1 106 ? -12.133 -2.987 0.113 1.00 94.50 106 VAL A C 1
ATOM 828 O O . VAL A 1 106 ? -12.534 -3.117 1.272 1.00 94.50 106 VAL A O 1
ATOM 831 N N . ALA A 1 107 ? -12.915 -2.507 -0.861 1.00 93.50 107 ALA A N 1
ATOM 832 C CA . ALA A 1 107 ? -14.297 -2.090 -0.632 1.00 93.50 107 ALA A CA 1
ATOM 833 C C . ALA A 1 107 ? -15.182 -3.257 -0.160 1.00 93.50 107 ALA A C 1
ATOM 835 O O . ALA A 1 107 ? -15.960 -3.099 0.778 1.00 93.50 107 ALA A O 1
ATOM 836 N N . ALA A 1 108 ? -15.030 -4.448 -0.750 1.00 94.19 108 ALA A N 1
ATOM 837 C CA . ALA A 1 108 ? -15.769 -5.649 -0.360 1.00 94.19 108 ALA A CA 1
ATOM 838 C C . ALA A 1 108 ? -15.414 -6.139 1.054 1.00 94.19 108 ALA A C 1
ATOM 840 O O . ALA A 1 108 ? -16.256 -6.731 1.727 1.00 94.19 108 ALA A O 1
ATOM 841 N N . ALA A 1 109 ? -14.186 -5.889 1.518 1.00 93.38 109 ALA A N 1
ATOM 842 C CA . ALA A 1 109 ? -13.802 -6.153 2.901 1.00 93.38 109 ALA A CA 1
ATOM 843 C C . ALA A 1 109 ? -14.445 -5.164 3.890 1.00 93.38 109 ALA A C 1
ATOM 845 O O . ALA A 1 109 ? -14.555 -5.485 5.072 1.00 93.38 109 ALA A O 1
ATOM 846 N N . GLY A 1 110 ? -14.867 -3.981 3.424 1.00 95.69 110 GLY A N 1
ATOM 847 C CA . GLY A 1 110 ? -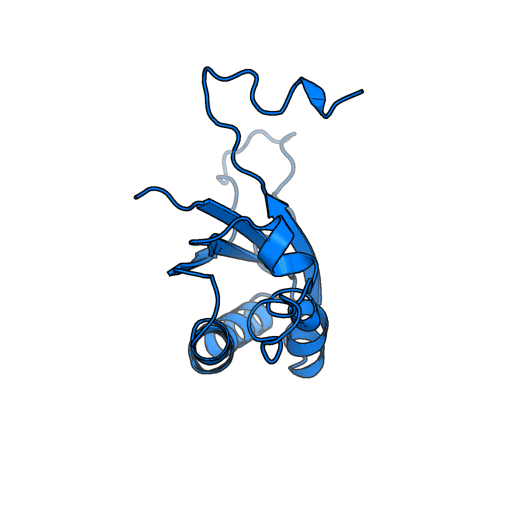15.471 -2.936 4.255 1.00 95.69 110 GLY A CA 1
ATOM 848 C C . GLY A 1 110 ? -14.498 -2.309 5.259 1.00 95.69 110 GLY A C 1
ATOM 849 O O . GLY A 1 110 ? -14.931 -1.783 6.277 1.00 95.69 110 GLY A O 1
ATOM 850 N N . LEU A 1 111 ? -13.187 -2.404 5.004 1.00 94.06 111 LEU A N 1
ATOM 851 C CA . LEU A 1 111 ? -12.130 -1.966 5.928 1.00 94.06 111 LEU A CA 1
ATOM 852 C C . LEU A 1 111 ? -11.468 -0.639 5.524 1.00 94.06 111 LEU A C 1
ATOM 854 O O . LEU A 1 111 ? -10.589 -0.161 6.237 1.00 94.06 111 LEU A O 1
ATOM 858 N N . GLY A 1 112 ? -11.860 -0.055 4.390 1.00 95.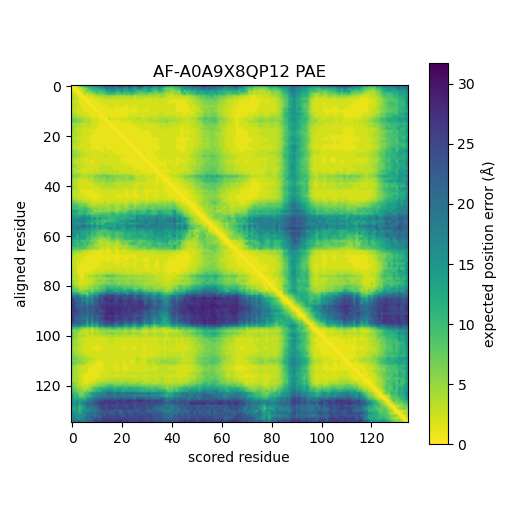38 112 GLY A N 1
ATOM 859 C CA . GLY A 1 112 ? -11.316 1.209 3.900 1.00 95.38 112 GLY A CA 1
ATOM 860 C C . GLY A 1 112 ? -11.712 1.520 2.459 1.00 95.38 112 GLY A C 1
ATOM 861 O O . GLY A 1 112 ? -12.542 0.835 1.858 1.00 95.38 112 GLY A O 1
ATOM 862 N N . ARG A 1 113 ? -11.080 2.553 1.900 1.00 96.69 113 ARG A N 1
ATOM 863 C CA . ARG A 1 113 ? -11.236 3.002 0.514 1.00 96.69 113 ARG A CA 1
ATOM 864 C C . ARG A 1 113 ? -9.869 3.202 -0.120 1.00 96.69 113 ARG A C 1
ATOM 866 O O . ARG A 1 113 ? -8.991 3.825 0.464 1.00 96.69 113 ARG A O 1
ATOM 873 N N . VAL A 1 114 ? -9.691 2.704 -1.337 1.00 96.44 114 VAL A N 1
ATOM 874 C CA . VAL A 1 114 ? -8.479 2.981 -2.113 1.00 96.44 114 VAL A CA 1
ATOM 875 C C . VAL A 1 114 ? -8.565 4.401 -2.678 1.00 96.44 114 VAL A C 1
ATOM 877 O O . VAL A 1 114 ? -9.484 4.719 -3.430 1.00 96.44 114 VAL A O 1
ATOM 880 N N . GLU A 1 115 ? -7.619 5.260 -2.299 1.00 95.50 115 GLU A N 1
ATOM 881 C CA . GLU A 1 115 ? -7.489 6.633 -2.808 1.00 95.50 115 GLU A CA 1
ATOM 882 C C . GLU A 1 115 ? -6.766 6.675 -4.148 1.00 95.50 115 GLU A C 1
ATOM 884 O O . GLU A 1 115 ? -7.055 7.507 -5.005 1.00 95.50 115 GLU A O 1
ATOM 889 N N . LEU A 1 116 ? -5.774 5.800 -4.306 1.00 93.38 116 LEU A N 1
ATOM 890 C CA . LEU A 1 116 ? -4.879 5.803 -5.447 1.00 93.38 116 LEU A CA 1
ATOM 891 C C . LEU A 1 116 ? -4.316 4.406 -5.657 1.00 93.38 116 LEU A C 1
ATOM 893 O O . LEU A 1 116 ? -3.825 3.794 -4.712 1.00 93.38 116 LEU A O 1
ATOM 897 N N . VAL A 1 117 ? -4.296 3.965 -6.910 1.00 92.62 117 VAL A N 1
ATOM 898 C CA . VAL A 1 117 ? -3.381 2.927 -7.386 1.00 92.62 117 VAL A CA 1
ATOM 899 C C . VAL A 1 117 ? -2.713 3.490 -8.631 1.00 92.62 117 VAL A C 1
ATOM 901 O O . VAL A 1 117 ? -3.400 3.836 -9.592 1.00 92.62 117 VAL A O 1
ATOM 904 N N . ALA A 1 118 ? -1.392 3.629 -8.621 1.00 91.06 118 ALA A N 1
ATOM 905 C CA . ALA A 1 118 ? -0.655 4.241 -9.720 1.00 91.06 118 ALA A CA 1
ATOM 906 C C . ALA A 1 118 ? 0.624 3.459 -10.048 1.00 91.06 118 ALA A C 1
ATOM 908 O O . ALA A 1 118 ? 1.435 3.209 -9.150 1.00 91.06 118 ALA A O 1
ATOM 909 N N . PRO A 1 119 ? 0.855 3.102 -11.325 1.00 89.88 119 PRO A N 1
ATOM 910 C CA . PRO A 1 119 ? 2.124 2.537 -11.743 1.00 89.88 119 PRO A CA 1
ATOM 911 C C . PRO A 1 119 ? 3.183 3.636 -11.846 1.00 89.88 119 PRO A C 1
ATOM 913 O O . PRO A 1 119 ? 2.931 4.720 -12.369 1.00 89.88 119 PRO A O 1
ATOM 916 N N . PHE A 1 120 ? 4.399 3.326 -11.415 1.00 85.75 120 PHE A N 1
ATOM 917 C CA . PHE A 1 120 ? 5.577 4.155 -11.618 1.00 85.75 120 PHE A CA 1
ATOM 918 C C . PHE A 1 120 ? 6.584 3.407 -12.494 1.00 85.75 120 PHE A C 1
ATOM 920 O O . PHE A 1 120 ? 7.079 2.336 -12.132 1.00 85.75 120 PHE A O 1
ATOM 927 N N . ILE A 1 121 ? 6.885 3.978 -13.662 1.00 80.94 121 ILE A N 1
ATOM 928 C CA . ILE A 1 121 ? 7.890 3.450 -14.587 1.00 80.94 121 ILE A CA 1
ATOM 929 C C . ILE A 1 121 ? 9.248 4.020 -14.162 1.00 80.94 121 ILE A C 1
ATOM 931 O O . ILE A 1 121 ? 9.420 5.240 -14.209 1.00 80.94 121 ILE A O 1
ATOM 935 N N . PRO A 1 122 ? 10.222 3.181 -13.763 1.00 71.94 122 PRO A N 1
ATOM 936 C CA . PRO A 1 122 ? 11.539 3.668 -13.385 1.00 71.94 122 PRO A CA 1
ATOM 937 C C . PRO A 1 122 ? 12.198 4.413 -14.549 1.00 71.94 122 PRO A C 1
ATOM 939 O O . PRO A 1 122 ? 12.325 3.882 -15.658 1.00 71.94 122 PRO A O 1
ATOM 942 N N . THR A 1 123 ? 12.660 5.634 -14.294 1.00 68.31 123 THR A N 1
ATOM 943 C CA . THR A 1 123 ? 13.597 6.306 -15.192 1.00 68.31 123 THR A CA 1
ATOM 944 C C . THR A 1 123 ? 14.974 5.669 -15.011 1.00 68.31 123 THR A C 1
ATOM 946 O O . THR A 1 123 ? 15.375 5.350 -13.894 1.00 68.31 123 THR A O 1
ATOM 949 N N . ILE A 1 124 ? 15.695 5.433 -16.109 1.00 67.81 124 ILE A N 1
ATOM 950 C CA . ILE A 1 124 ? 17.078 4.944 -16.060 1.00 67.81 124 ILE A CA 1
ATOM 951 C C . ILE A 1 124 ? 17.984 6.182 -16.117 1.00 67.81 124 ILE A C 1
ATOM 953 O O . ILE A 1 124 ? 18.053 6.813 -17.180 1.00 67.81 124 ILE A O 1
ATOM 957 N N . PRO A 1 125 ? 18.657 6.561 -15.012 1.00 60.22 125 PRO A N 1
ATOM 958 C CA . PRO A 1 125 ? 19.515 7.741 -14.993 1.00 60.22 125 PRO A CA 1
ATOM 959 C C . PRO A 1 125 ? 20.621 7.631 -16.051 1.00 60.22 125 PRO A C 1
ATOM 961 O O . PRO A 1 125 ? 21.259 6.588 -16.171 1.00 60.22 125 PRO A O 1
ATOM 964 N N . GLY A 1 126 ? 20.844 8.700 -16.821 1.00 64.56 126 GLY A N 1
ATOM 965 C CA . GLY A 1 126 ? 21.873 8.737 -17.870 1.00 64.56 126 GLY A CA 1
ATOM 966 C C . GLY A 1 126 ? 21.473 8.110 -19.211 1.00 64.56 126 GLY A C 1
ATOM 967 O O . GLY A 1 126 ? 22.345 7.858 -20.037 1.00 64.56 126 GLY A O 1
ATOM 968 N N . THR A 1 127 ? 20.181 7.857 -19.451 1.00 57.44 127 THR A N 1
ATOM 969 C CA . THR A 1 127 ? 19.691 7.411 -20.766 1.00 57.44 127 THR A CA 1
ATOM 970 C C . THR A 1 127 ? 18.530 8.2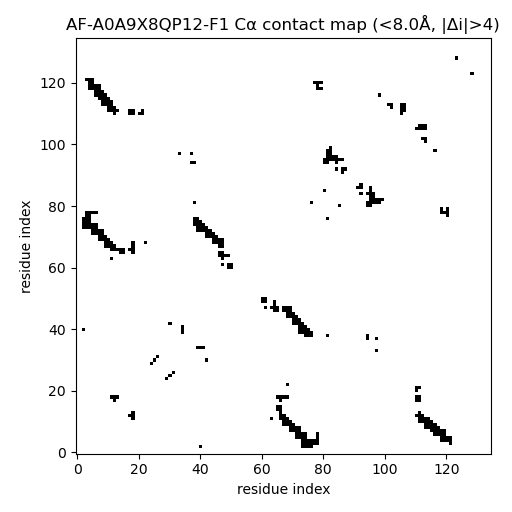71 -21.263 1.00 57.44 127 THR A C 1
ATOM 972 O O . THR A 1 127 ? 17.587 8.530 -20.520 1.00 57.44 127 THR A O 1
ATOM 975 N N . ASP A 1 128 ? 18.540 8.617 -22.552 1.00 59.62 128 ASP A N 1
ATOM 976 C CA . ASP A 1 128 ? 17.435 9.289 -23.267 1.00 59.62 128 ASP A CA 1
ATOM 977 C C . ASP A 1 128 ? 16.280 8.329 -23.612 1.00 59.62 128 ASP A C 1
ATOM 979 O O . ASP A 1 128 ? 15.506 8.554 -24.543 1.00 59.62 128 ASP A O 1
ATOM 983 N N . ARG A 1 129 ? 16.162 7.211 -22.884 1.00 62.44 129 ARG A N 1
ATOM 984 C CA . ARG A 1 129 ? 15.395 6.032 -23.309 1.00 62.44 129 ARG A CA 1
ATOM 985 C C . ARG A 1 129 ? 13.917 6.315 -23.590 1.00 62.44 129 ARG A C 1
ATOM 987 O O . ARG A 1 129 ? 13.351 5.650 -24.447 1.00 62.44 129 ARG A O 1
ATOM 994 N N . TYR A 1 130 ? 13.318 7.285 -22.901 1.00 62.75 130 TYR A N 1
ATOM 995 C CA . TYR A 1 130 ? 11.901 7.635 -23.055 1.00 62.75 130 TYR A CA 1
ATOM 996 C C . TYR A 1 130 ? 11.674 9.056 -23.590 1.00 62.75 130 TYR A C 1
ATOM 998 O O . TYR A 1 130 ? 10.529 9.478 -23.719 1.00 62.75 130 TYR A O 1
ATOM 1006 N N . LEU A 1 131 ? 12.732 9.805 -23.936 1.00 62.41 131 LEU A N 1
ATOM 1007 C CA . LEU A 1 131 ? 12.575 11.165 -24.478 1.00 62.41 131 LEU A CA 1
ATOM 1008 C C . LEU A 1 131 ? 11.824 11.176 -25.814 1.00 62.41 131 LEU A C 1
ATOM 1010 O O . LEU A 1 131 ? 11.132 12.140 -26.126 1.00 62.41 131 LEU A O 1
ATOM 1014 N N . ALA A 1 132 ? 11.930 10.098 -26.593 1.00 62.81 132 ALA A N 1
ATOM 1015 C CA . ALA A 1 132 ? 11.235 9.968 -27.869 1.00 62.81 132 ALA A CA 1
ATOM 1016 C C . ALA A 1 132 ? 9.706 9.802 -27.733 1.00 62.81 132 ALA A C 1
ATOM 1018 O O . ALA A 1 132 ? 8.999 10.023 -28.712 1.00 62.81 132 ALA A O 1
ATOM 1019 N N . GLU A 1 133 ? 9.202 9.434 -26.549 1.00 62.69 133 GLU A N 1
ATOM 1020 C CA . GLU A 1 133 ? 7.781 9.143 -26.287 1.00 62.69 133 GLU A CA 1
ATOM 1021 C C . GLU A 1 133 ? 7.022 10.339 -25.666 1.00 62.69 133 GLU A C 1
ATOM 1023 O O . GLU A 1 133 ? 5.814 10.259 -25.472 1.00 62.69 133 GLU A O 1
ATOM 1028 N N . LEU A 1 134 ? 7.704 11.455 -25.367 1.00 59.91 134 LEU A N 1
ATOM 1029 C CA . LEU A 1 134 ? 7.141 12.655 -24.718 1.00 59.91 134 LEU A CA 1
ATOM 1030 C C . LEU A 1 134 ? 6.730 13.771 -25.709 1.00 59.91 134 LEU A C 1
ATOM 1032 O O . LEU A 1 134 ? 6.811 14.951 -25.366 1.00 59.91 134 LEU A O 1
ATOM 1036 N N . ARG A 1 135 ? 6.343 13.425 -26.942 1.00 52.12 135 ARG A N 1
ATOM 1037 C CA . ARG A 1 135 ? 5.923 14.391 -27.977 1.00 52.12 135 ARG A CA 1
ATOM 1038 C C . ARG A 1 135 ? 4.416 14.440 -28.159 1.00 52.12 135 ARG A C 1
ATOM 1040 O O . ARG A 1 135 ? 3.815 13.351 -28.266 1.00 52.12 135 ARG A O 1
#

Secondary structure (DSSP, 8-state):
---SEEEEEEEE-SSHHHHHHHHHHIIIIIHHHHHTTSSEEEEEEEPPPPPPTT--TTSPPPTTTTT-EEEEEEESS-HHHHHS----TTS---SSSTTTSHHHHHHHHTS-EEEEEEEEPPP-TT--TTGGG--

Mean predicted aligned error: 8.62 Å

Nearest PDB structures (foldseek):
  1n5v-assembly1_B  TM=6.748E-01  e=1.286E-02  Streptomyces coelicolor A3(2)
  3hfk-assembly1_D  TM=4.512E-01  e=1.138E-01  Pseudomonas reinekei
  8b7z-assembly1_A  TM=3.885E-01  e=6.432E-01  Eubacterium ramulus
  8b7z-assembly3_Q  TM=3.891E-01  e=7.312E-01  Eubacterium ramulus
  8b7z-assembly1_K  TM=3.883E-01  e=7.797E-01  Eubacterium ramulus

Solvent-accessible surface area (backbone atoms only — not comparable to full-atom values): 7986 Å² total; per-residue (Å²): 130,82,68,49,14,34,34,42,36,33,35,39,28,97,31,54,67,38,33,52,53,35,52,51,46,37,66,76,53,50,48,62,61,59,45,62,80,41,60,41,79,48,73,47,81,42,68,56,76,75,74,64,93,86,54,61,87,86,60,76,78,72,82,52,41,62,17,34,40,40,35,45,36,34,14,71,40,53,42,68,58,38,62,62,45,75,58,63,98,85,57,84,78,70,56,25,59,82,67,75,49,50,52,57,56,40,46,73,67,70,43,36,44,62,78,44,78,46,74,44,79,74,79,60,87,96,56,75,84,61,66,83,74,76,119

Radius of gyration: 17.54 Å; Cα contacts (8 Å, |Δi|>4): 212; chains: 1; bounding box: 38×46×46 Å

Foldseek 3Di:
DAFQWKKKWKWFFPFLVLVVVVVCCCVPPNVVVLVVLEQFPDKDKDQDDWDDPPDDPPDDTDPRNRTMIMMMTGGNDFVCQQDQQDDDPDDDRRRHCSQVCPQVVCVVVVSTGIPDIDIDRDDDPPDCVCVVVPD